Protein AF-A0A238WX20-F1 (afdb_monomer_lite)

Organism: NCBI:txid1109740

Sequence (67 aa):
MSFYKQIVSYYHHIFKINANQVDFIKLKILEGDFKVLDVGCGIGTLSFELANYYKHVLAIDMDAEMI

Structure (mmCIF, N/CA/C/O backbone):
data_AF-A0A238WX20-F1
#
_entry.id   AF-A0A238WX20-F1
#
loop_
_atom_site.group_PDB
_atom_site.id
_atom_site.type_symbol
_atom_site.label_atom_id
_atom_site.label_alt_id
_atom_site.label_comp_id
_atom_site.label_asym_id
_atom_site.label_entity_id
_atom_site.label_seq_id
_atom_site.pdbx_PDB_ins_code
_atom_site.Cartn_x
_atom_site.Cartn_y
_atom_site.Cartn_z
_atom_site.occupancy
_atom_site.B_iso_or_equiv
_atom_site.auth_seq_id
_atom_site.auth_comp_id
_atom_site.auth_asym_id
_atom_site.auth_atom_id
_atom_site.pdbx_PDB_model_num
ATOM 1 N N . MET A 1 1 ? 4.937 2.011 -18.594 1.00 64.12 1 MET A N 1
ATOM 2 C CA . MET A 1 1 ? 5.920 3.080 -18.928 1.00 64.12 1 MET A CA 1
ATOM 3 C C . MET A 1 1 ? 7.309 2.481 -19.136 1.00 64.12 1 MET A C 1
ATOM 5 O O . MET A 1 1 ? 7.753 1.750 -18.266 1.00 64.12 1 MET A O 1
ATOM 9 N N . SER A 1 2 ? 8.017 2.782 -20.236 1.00 74.69 2 SER A N 1
ATOM 10 C CA . SER A 1 2 ? 9.284 2.105 -20.611 1.00 74.69 2 SER A CA 1
ATOM 11 C C . SER A 1 2 ? 10.389 2.118 -19.543 1.00 74.69 2 SER A C 1
ATOM 13 O O . SER A 1 2 ? 11.198 1.196 -19.520 1.00 74.69 2 SER A O 1
ATOM 15 N N . PHE A 1 3 ? 10.424 3.125 -18.666 1.00 80.44 3 PHE A N 1
ATOM 16 C CA . PHE A 1 3 ? 11.372 3.211 -17.551 1.00 80.44 3 PHE A CA 1
ATOM 17 C C . PHE A 1 3 ? 11.134 2.119 -16.498 1.00 80.44 3 PHE A C 1
ATOM 19 O O . PHE A 1 3 ? 12.035 1.344 -16.196 1.00 80.44 3 PHE A O 1
ATOM 26 N N . TYR A 1 4 ? 9.909 2.014 -15.982 1.00 75.00 4 TYR A N 1
ATOM 27 C CA . TYR A 1 4 ? 9.590 1.076 -14.908 1.00 75.00 4 TYR A CA 1
ATOM 28 C C . TYR A 1 4 ? 9.671 -0.387 -15.344 1.00 75.00 4 TYR A C 1
ATOM 30 O O . TYR A 1 4 ? 10.166 -1.210 -14.580 1.00 75.00 4 TYR A O 1
ATOM 38 N N . LYS A 1 5 ? 9.314 -0.687 -16.601 1.00 76.62 5 LYS A N 1
ATOM 39 C CA . LYS A 1 5 ? 9.448 -2.037 -17.177 1.00 76.62 5 LYS A CA 1
ATOM 40 C C . LYS A 1 5 ? 10.871 -2.591 -17.077 1.00 76.62 5 LYS A C 1
ATOM 42 O O . LYS A 1 5 ? 11.070 -3.778 -16.857 1.00 76.62 5 LYS A O 1
ATOM 47 N N . GLN A 1 6 ? 11.878 -1.728 -17.234 1.00 84.81 6 GLN A N 1
ATOM 48 C CA . GLN A 1 6 ? 13.287 -2.139 -17.230 1.00 84.81 6 GLN A CA 1
ATOM 49 C C . GLN A 1 6 ? 13.808 -2.484 -15.833 1.00 84.81 6 GLN A C 1
ATOM 51 O O . GLN A 1 6 ? 14.787 -3.216 -15.712 1.00 84.81 6 GLN A O 1
ATOM 56 N N . ILE A 1 7 ? 13.183 -1.945 -14.784 1.00 83.31 7 ILE A N 1
ATOM 57 C CA . ILE A 1 7 ? 13.680 -2.048 -13.407 1.00 83.31 7 ILE A CA 1
ATOM 58 C C . ILE A 1 7 ? 12.701 -2.743 -12.462 1.00 83.31 7 ILE A C 1
ATOM 60 O O . ILE A 1 7 ? 12.995 -2.838 -11.273 1.00 83.31 7 ILE A O 1
ATOM 64 N N . VAL A 1 8 ? 11.564 -3.238 -12.961 1.00 81.25 8 VAL A N 1
ATOM 65 C CA . VAL A 1 8 ? 10.491 -3.818 -12.137 1.00 81.25 8 VAL A CA 1
ATOM 66 C C . VAL A 1 8 ? 11.002 -4.951 -11.239 1.00 81.25 8 VAL A C 1
ATOM 68 O O . VAL A 1 8 ? 10.749 -4.945 -10.038 1.00 81.25 8 VAL A O 1
ATOM 71 N N . SER A 1 9 ? 11.862 -5.832 -11.763 1.00 82.31 9 SER A N 1
ATOM 72 C CA . SER A 1 9 ? 12.474 -6.933 -11.002 1.00 82.31 9 SER A CA 1
ATOM 73 C C . SER A 1 9 ? 13.357 -6.468 -9.837 1.00 82.31 9 SER A C 1
ATOM 75 O O . SER A 1 9 ? 13.592 -7.224 -8.900 1.00 82.31 9 SER A O 1
ATOM 77 N N . TYR A 1 10 ? 13.851 -5.227 -9.880 1.00 85.94 10 TYR A N 1
ATOM 78 C CA . TYR A 1 10 ? 14.675 -4.618 -8.832 1.00 85.94 10 TYR A CA 1
ATOM 79 C C . TYR A 1 10 ? 13.928 -3.545 -8.041 1.00 85.94 10 TYR A C 1
ATOM 81 O O . TYR A 1 10 ? 14.515 -2.904 -7.167 1.00 85.94 10 TYR A O 1
ATOM 89 N N . TYR A 1 11 ? 12.642 -3.334 -8.318 1.00 80.50 11 TYR A N 1
ATOM 90 C CA . TYR A 1 11 ? 11.898 -2.197 -7.794 1.00 80.50 11 TYR A CA 1
ATOM 91 C C . TYR A 1 11 ? 11.858 -2.203 -6.263 1.00 80.50 11 TYR A C 1
ATOM 93 O O . TYR A 1 11 ? 12.119 -1.169 -5.658 1.00 80.50 11 TYR A O 1
ATOM 101 N N . HIS A 1 12 ? 11.673 -3.364 -5.623 1.00 78.94 12 HIS A N 1
ATOM 102 C CA . HIS A 1 12 ? 11.749 -3.498 -4.159 1.00 78.94 12 HIS A CA 1
ATOM 103 C C . HIS A 1 12 ? 13.122 -3.129 -3.570 1.00 78.94 12 HIS A C 1
ATOM 105 O O . HIS A 1 12 ? 13.211 -2.667 -2.432 1.00 78.94 12 HIS A O 1
ATOM 111 N N . HIS A 1 13 ? 14.207 -3.337 -4.320 1.00 82.88 13 HIS A N 1
ATOM 112 C CA . HIS A 1 13 ? 15.556 -2.996 -3.868 1.00 82.88 13 HIS A CA 1
ATOM 113 C C . HIS A 1 13 ? 15.836 -1.495 -3.987 1.00 82.88 13 HIS A C 1
ATOM 115 O O . HIS A 1 13 ? 16.528 -0.937 -3.134 1.00 82.88 13 HIS A O 1
ATOM 121 N N . ILE A 1 14 ? 15.294 -0.857 -5.029 1.00 84.12 14 ILE A N 1
ATOM 122 C CA . ILE A 1 14 ? 15.464 0.573 -5.317 1.00 84.12 14 ILE A CA 1
ATOM 123 C C . ILE A 1 14 ? 14.533 1.411 -4.432 1.00 84.12 14 ILE A C 1
ATOM 125 O O . ILE A 1 14 ? 14.960 2.384 -3.813 1.00 84.12 14 ILE A O 1
ATOM 129 N N . PHE A 1 15 ? 13.269 1.004 -4.338 1.00 82.75 15 PHE A N 1
ATOM 130 C CA . PHE A 1 15 ? 12.201 1.700 -3.632 1.00 82.75 15 PHE A CA 1
ATOM 131 C C . PHE A 1 15 ? 11.771 0.883 -2.415 1.00 82.75 15 PHE A C 1
ATOM 133 O O . PHE A 1 15 ? 10.797 0.129 -2.437 1.00 82.75 15 PHE A O 1
ATOM 140 N N . LYS A 1 16 ? 12.539 1.032 -1.334 1.00 84.44 16 LYS A N 1
ATOM 141 C CA . LYS A 1 16 ? 12.206 0.436 -0.038 1.00 84.44 16 LYS A CA 1
ATOM 142 C C . LYS A 1 16 ? 10.971 1.099 0.562 1.00 84.44 16 LYS A C 1
ATOM 144 O O . LYS A 1 16 ? 10.690 2.268 0.298 1.00 84.44 16 LYS A O 1
ATOM 149 N N . ILE A 1 17 ? 10.282 0.359 1.428 1.00 86.19 17 ILE A N 1
ATOM 150 C CA . ILE A 1 17 ? 9.177 0.912 2.204 1.00 86.19 17 ILE A CA 1
ATOM 151 C C . ILE A 1 17 ? 9.636 2.116 3.032 1.00 86.19 17 ILE A C 1
ATOM 153 O O . ILE A 1 17 ? 10.700 2.101 3.656 1.00 86.19 17 ILE A O 1
ATOM 157 N N . ASN A 1 18 ? 8.815 3.161 3.041 1.00 88.75 18 ASN A N 1
ATOM 158 C CA . ASN A 1 18 ? 9.040 4.344 3.853 1.00 88.75 18 ASN A CA 1
ATOM 159 C C . ASN A 1 18 ? 8.194 4.260 5.130 1.00 88.75 18 ASN A C 1
ATOM 161 O O . ASN A 1 18 ? 7.018 4.617 5.121 1.00 88.75 18 ASN A O 1
ATOM 165 N N . ALA A 1 19 ? 8.798 3.814 6.233 1.00 90.38 19 ALA A N 1
ATOM 166 C CA . ALA A 1 19 ? 8.109 3.688 7.521 1.00 90.38 19 ALA A CA 1
ATOM 167 C C . ALA A 1 19 ? 7.469 5.012 7.987 1.00 90.38 19 ALA A C 1
ATOM 169 O O . ALA A 1 19 ? 6.340 5.013 8.470 1.00 90.38 19 ALA A O 1
ATOM 170 N N . ASN A 1 20 ? 8.115 6.155 7.724 1.00 93.62 20 ASN A N 1
ATOM 171 C CA . ASN A 1 20 ? 7.572 7.467 8.093 1.00 93.62 20 ASN A CA 1
ATOM 172 C C . ASN A 1 20 ? 6.257 7.784 7.361 1.00 93.62 20 ASN A C 1
ATOM 174 O O . ASN A 1 20 ? 5.417 8.509 7.888 1.00 93.62 20 ASN A O 1
ATOM 178 N N . GLN A 1 21 ? 6.068 7.258 6.145 1.00 92.69 21 GLN A N 1
ATOM 179 C CA . GLN A 1 21 ? 4.822 7.423 5.395 1.00 92.69 21 GLN A CA 1
ATOM 180 C C . GLN A 1 21 ? 3.686 6.618 6.034 1.00 92.69 21 GLN A C 1
ATOM 182 O O . GLN A 1 21 ? 2.577 7.129 6.180 1.00 92.69 21 GLN A O 1
ATOM 187 N N . VAL A 1 22 ? 3.974 5.384 6.448 1.00 93.31 22 VAL A N 1
ATOM 188 C CA . VAL A 1 22 ? 3.016 4.504 7.132 1.00 93.31 22 VAL A CA 1
ATOM 189 C C . VAL A 1 22 ? 2.579 5.139 8.451 1.00 93.31 22 VAL A C 1
ATOM 191 O O . VAL A 1 22 ? 1.382 5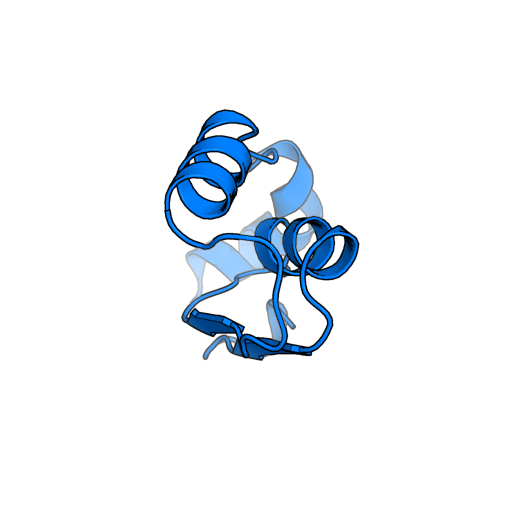.268 8.713 1.00 93.31 22 VAL A O 1
ATOM 194 N N . ASP A 1 23 ? 3.540 5.617 9.242 1.00 94.44 23 ASP A N 1
ATOM 195 C CA . ASP A 1 23 ? 3.273 6.270 10.523 1.00 94.44 23 ASP A CA 1
ATOM 196 C C . ASP A 1 23 ? 2.476 7.564 10.353 1.00 94.44 23 ASP A C 1
ATOM 198 O O . ASP A 1 23 ? 1.527 7.812 11.098 1.00 94.44 23 ASP A O 1
ATOM 202 N N . PHE A 1 24 ? 2.799 8.368 9.335 1.00 94.38 24 PHE A N 1
ATOM 203 C CA . PHE A 1 24 ? 2.038 9.575 9.028 1.00 94.38 24 PHE A CA 1
ATOM 204 C C . PHE A 1 24 ? 0.570 9.262 8.715 1.00 94.38 24 PHE A C 1
ATOM 206 O O . PHE A 1 24 ? -0.322 9.941 9.223 1.00 94.38 24 PHE 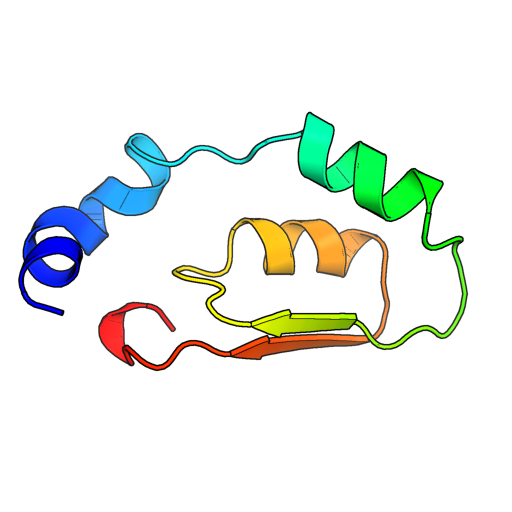A O 1
ATOM 213 N N . ILE A 1 25 ? 0.309 8.222 7.918 1.00 92.69 25 ILE A N 1
ATOM 214 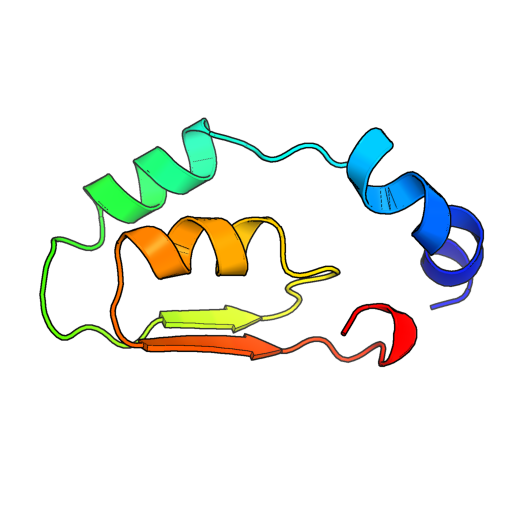C CA . ILE A 1 25 ? -1.056 7.803 7.580 1.00 92.69 25 ILE A CA 1
ATOM 215 C C . ILE A 1 25 ? -1.787 7.321 8.835 1.00 92.69 25 ILE A C 1
ATOM 217 O O . ILE A 1 25 ? -2.883 7.803 9.103 1.00 92.69 25 ILE A O 1
ATOM 221 N N . LYS A 1 26 ? -1.170 6.450 9.643 1.00 91.56 26 LYS A N 1
ATOM 222 C CA . LYS A 1 26 ? -1.743 5.941 10.907 1.00 91.56 26 LYS A CA 1
ATOM 223 C C . LYS A 1 26 ? -2.041 7.042 11.922 1.00 91.56 26 LYS A C 1
ATOM 225 O O . LYS A 1 26 ? -2.984 6.939 12.698 1.00 91.56 26 LYS A O 1
ATOM 230 N N . LEU A 1 27 ? -1.263 8.120 11.911 1.00 93.44 27 LEU A N 1
ATOM 231 C CA . LEU A 1 27 ? -1.504 9.272 12.777 1.00 93.44 27 LEU A CA 1
ATOM 232 C C . LEU A 1 27 ? -2.705 10.115 12.315 1.00 93.44 27 LEU A C 1
ATOM 234 O O . LEU A 1 27 ? -3.309 10.821 13.121 1.00 93.44 27 LEU A O 1
ATOM 238 N N . LYS A 1 28 ? -3.049 10.077 11.022 1.00 91.06 28 LYS A N 1
ATOM 239 C CA . LYS A 1 28 ? -4.157 10.852 10.435 1.00 91.06 28 LYS A CA 1
ATOM 240 C C . LYS A 1 28 ? -5.447 10.058 10.291 1.00 91.06 28 LYS A C 1
ATOM 242 O O . LYS A 1 28 ? -6.521 10.639 10.431 1.00 91.06 28 LYS A O 1
ATOM 247 N N . ILE A 1 29 ? -5.343 8.767 10.013 1.00 88.00 29 ILE A N 1
ATOM 248 C CA . ILE A 1 29 ? -6.463 7.849 9.863 1.00 88.00 29 ILE A CA 1
ATOM 249 C C . ILE A 1 29 ? -6.413 6.912 11.064 1.00 88.00 29 ILE A C 1
ATOM 251 O O . ILE A 1 29 ? -5.578 6.019 11.141 1.00 88.00 29 ILE A O 1
ATOM 255 N N . LEU A 1 30 ? -7.285 7.169 12.035 1.00 84.06 30 LEU A N 1
ATOM 256 C CA . LEU A 1 30 ? -7.374 6.346 13.235 1.00 84.06 30 LEU A CA 1
ATOM 257 C C . LEU A 1 30 ? -7.922 4.957 12.893 1.00 84.06 30 LEU A C 1
ATOM 259 O O . LEU A 1 30 ? -8.621 4.779 11.894 1.00 84.06 30 LEU A O 1
ATOM 263 N N . GLU A 1 31 ? -7.638 3.982 13.753 1.00 72.25 31 GLU A N 1
ATOM 264 C CA . GLU A 1 31 ? -8.204 2.640 13.630 1.00 72.25 31 GLU A CA 1
ATOM 265 C C . GLU A 1 31 ? -9.741 2.702 13.666 1.00 72.25 31 GLU A C 1
ATOM 267 O O . GLU A 1 31 ? -10.352 3.331 14.532 1.00 72.25 31 GLU A O 1
ATOM 272 N N . GLY A 1 32 ? -10.368 2.075 12.675 1.00 78.25 32 GLY A N 1
ATOM 273 C CA . GLY A 1 32 ? -11.806 2.120 12.441 1.00 78.25 32 GLY A CA 1
ATOM 274 C C . GLY A 1 32 ? -12.161 1.432 11.126 1.00 78.25 32 GLY A C 1
ATOM 275 O O . GLY A 1 32 ? -11.287 0.923 10.425 1.00 78.25 32 GLY A O 1
ATOM 276 N N . ASP A 1 33 ? -13.443 1.425 10.762 1.00 84.62 33 ASP A N 1
ATOM 277 C CA . ASP A 1 33 ? -13.931 0.745 9.549 1.00 84.62 33 ASP A CA 1
ATOM 278 C C . ASP A 1 33 ? -13.752 1.617 8.287 1.00 84.62 33 ASP A C 1
ATOM 280 O O . ASP A 1 33 ? -14.670 1.838 7.493 1.00 84.62 33 ASP A O 1
ATOM 284 N N . PHE A 1 34 ? -12.551 2.180 8.134 1.00 88.69 34 PHE A N 1
ATOM 285 C CA . PHE A 1 34 ? -12.183 3.016 6.998 1.00 88.69 34 PHE A CA 1
ATOM 286 C C . PHE A 1 34 ? -11.779 2.164 5.795 1.00 88.69 34 PHE A C 1
ATOM 288 O O . PHE A 1 34 ? -11.159 1.106 5.919 1.00 88.69 34 PHE A O 1
ATOM 295 N N . LYS A 1 35 ? -12.113 2.668 4.605 1.00 92.12 35 LYS A N 1
ATOM 296 C CA . LYS A 1 35 ? -11.672 2.110 3.327 1.00 92.12 35 LYS A CA 1
ATOM 297 C C . LYS A 1 35 ? -10.561 2.989 2.770 1.00 92.12 35 LYS A C 1
ATOM 299 O O . LYS A 1 35 ? -10.760 4.192 2.610 1.00 92.12 35 LYS A O 1
ATOM 304 N N . VAL A 1 36 ? -9.417 2.388 2.474 1.00 93.44 36 VAL A N 1
ATOM 305 C CA . VAL A 1 36 ? -8.239 3.052 1.913 1.00 93.44 36 VAL A CA 1
ATOM 306 C C . VAL A 1 36 ? -8.178 2.761 0.417 1.00 93.44 36 VAL A C 1
ATOM 308 O O . VAL A 1 36 ? -8.302 1.609 0.005 1.00 93.44 36 VAL A O 1
ATOM 311 N N . LEU A 1 37 ? -7.986 3.808 -0.385 1.00 96.25 37 LEU A N 1
ATOM 312 C CA . LEU A 1 37 ? -7.684 3.708 -1.811 1.00 96.25 37 LEU A CA 1
ATOM 313 C C . LEU A 1 37 ? -6.276 4.256 -2.053 1.00 96.25 37 LEU A C 1
ATOM 315 O O . LEU A 1 37 ? -6.032 5.438 -1.816 1.00 96.25 37 LEU A O 1
ATOM 319 N N . ASP A 1 38 ? -5.381 3.400 -2.528 1.00 95.44 38 ASP A N 1
ATOM 320 C CA . ASP A 1 38 ? -4.011 3.740 -2.907 1.00 95.44 38 ASP A CA 1
ATOM 321 C C . ASP A 1 38 ? -3.914 3.819 -4.439 1.00 95.44 38 ASP A C 1
ATOM 323 O O . ASP A 1 38 ? -4.172 2.835 -5.136 1.00 95.44 38 ASP A O 1
ATOM 327 N N . VAL A 1 39 ? -3.623 5.007 -4.974 1.00 96.69 39 VAL A N 1
ATOM 328 C CA . VAL A 1 39 ? -3.637 5.289 -6.419 1.00 96.69 39 VAL A CA 1
ATOM 329 C C . VAL A 1 39 ? -2.214 5.497 -6.915 1.00 96.69 39 VAL A C 1
ATOM 331 O O . VAL A 1 39 ? -1.510 6.371 -6.415 1.00 96.69 39 VAL A O 1
ATOM 334 N N . GLY A 1 40 ? -1.821 4.746 -7.944 1.00 93.38 40 GLY A N 1
ATOM 335 C CA . GLY A 1 40 ? -0.428 4.679 -8.384 1.00 93.38 40 GLY A CA 1
ATOM 336 C C . GLY A 1 40 ? 0.411 3.874 -7.396 1.00 93.38 40 GLY A C 1
ATOM 337 O O . GLY A 1 40 ? 1.476 4.325 -6.973 1.00 93.38 40 GLY A O 1
ATOM 338 N N . CYS A 1 41 ? -0.107 2.716 -6.974 1.00 93.88 41 CYS A N 1
ATOM 339 C CA . CYS A 1 41 ? 0.483 1.914 -5.904 1.00 93.88 41 CYS A CA 1
ATOM 340 C C . CYS A 1 41 ? 1.829 1.271 -6.279 1.00 93.88 41 CYS A C 1
ATOM 342 O O . CYS A 1 41 ? 2.508 0.720 -5.404 1.00 93.88 41 CYS A O 1
ATOM 344 N N . GLY A 1 42 ? 2.225 1.306 -7.558 1.00 91.44 42 GLY A N 1
ATOM 345 C CA . GLY A 1 42 ? 3.337 0.514 -8.069 1.00 91.44 42 GLY A CA 1
ATOM 346 C C . GLY A 1 42 ? 3.138 -0.951 -7.686 1.00 91.44 42 GLY A C 1
ATOM 347 O O . GLY A 1 42 ? 2.020 -1.454 -7.722 1.00 91.44 42 GLY A O 1
ATOM 348 N N . ILE A 1 43 ? 4.202 -1.591 -7.203 1.00 91.56 43 ILE A N 1
ATOM 349 C CA . ILE A 1 43 ? 4.191 -2.987 -6.726 1.00 91.56 43 ILE A CA 1
ATOM 350 C C . ILE A 1 43 ? 3.467 -3.218 -5.387 1.00 91.56 43 ILE A C 1
ATOM 352 O O . ILE A 1 43 ? 3.620 -4.266 -4.762 1.00 91.56 43 ILE A O 1
ATOM 356 N N . GLY A 1 44 ? 2.732 -2.222 -4.886 1.00 92.81 44 GLY A N 1
ATOM 357 C CA . GLY A 1 44 ? 1.863 -2.364 -3.718 1.00 92.81 44 GLY A CA 1
ATOM 358 C C . GLY A 1 44 ? 2.571 -2.347 -2.363 1.00 92.81 44 GLY A C 1
ATOM 359 O O . GLY A 1 44 ? 1.929 -2.615 -1.355 1.00 92.81 44 GLY A O 1
ATOM 360 N N . THR A 1 45 ? 3.868 -2.020 -2.288 1.00 93.56 45 THR A N 1
ATOM 361 C CA . THR A 1 45 ? 4.652 -2.047 -1.032 1.00 93.56 45 THR A CA 1
ATOM 362 C C . THR A 1 45 ? 3.960 -1.316 0.125 1.00 93.56 45 THR A C 1
ATOM 364 O O . THR A 1 45 ? 3.895 -1.839 1.235 1.00 93.56 45 THR A O 1
ATOM 367 N N . LEU A 1 46 ? 3.436 -0.111 -0.124 1.00 94.00 46 LEU A N 1
ATOM 368 C CA . LEU A 1 46 ? 2.699 0.649 0.886 1.00 94.00 46 LEU A CA 1
ATOM 369 C C . LEU A 1 46 ? 1.336 0.014 1.169 1.00 94.00 46 LEU A C 1
ATOM 371 O O . LEU A 1 46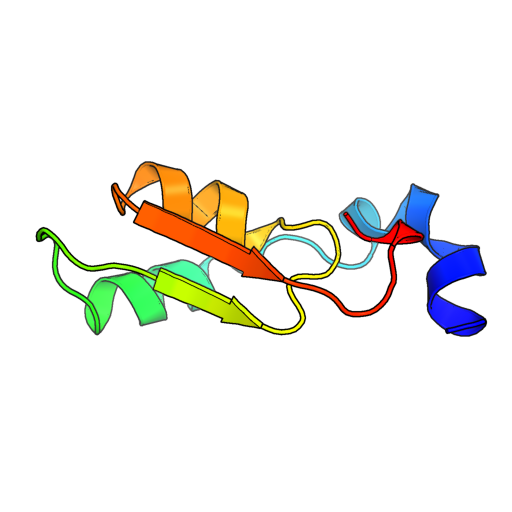 ? 0.967 -0.145 2.328 1.00 94.00 46 LEU A O 1
ATOM 375 N N . SER A 1 47 ? 0.598 -0.361 0.126 1.00 95.12 47 SER A N 1
ATOM 376 C CA . SER A 1 47 ? -0.746 -0.923 0.249 1.00 95.12 47 SER A CA 1
ATOM 377 C C . SER A 1 47 ? -0.751 -2.220 1.067 1.00 95.12 47 SER A C 1
ATOM 379 O O . SER A 1 47 ? -1.618 -2.398 1.922 1.00 95.12 47 SER A O 1
ATOM 381 N N . PHE A 1 48 ? 0.246 -3.090 0.867 1.00 94.31 48 PHE A N 1
ATOM 382 C CA . PHE A 1 48 ? 0.436 -4.308 1.657 1.00 94.31 48 PHE A CA 1
ATOM 383 C C . PHE A 1 48 ? 0.730 -4.007 3.126 1.00 94.31 48 PHE A C 1
ATOM 385 O O . PHE A 1 48 ? 0.164 -4.658 3.998 1.00 94.31 48 PHE A O 1
ATOM 392 N N . GLU A 1 49 ? 1.558 -3.003 3.419 1.00 94.62 49 GLU A N 1
ATOM 393 C CA . GLU A 1 49 ? 1.812 -2.612 4.808 1.00 94.62 49 GLU A CA 1
ATOM 394 C C . GLU A 1 49 ? 0.561 -2.014 5.463 1.00 94.62 49 GLU A C 1
ATOM 396 O O . GLU A 1 49 ? 0.236 -2.343 6.601 1.00 94.62 49 GLU A O 1
ATOM 401 N N . LEU A 1 50 ? -0.192 -1.180 4.741 1.00 93.44 50 LEU A N 1
ATOM 402 C CA . LEU A 1 50 ? -1.445 -0.607 5.236 1.00 93.44 50 LEU A CA 1
ATOM 403 C C . LEU A 1 50 ? -2.514 -1.681 5.488 1.00 93.44 50 LEU A C 1
ATOM 405 O O . LEU A 1 50 ? -3.314 -1.528 6.411 1.00 93.44 50 LEU A O 1
ATOM 409 N N . ALA A 1 51 ? -2.508 -2.788 4.743 1.00 93.88 51 ALA A N 1
ATOM 410 C CA . ALA A 1 51 ? -3.436 -3.902 4.947 1.00 93.88 51 ALA A CA 1
ATOM 411 C C . ALA A 1 51 ? -3.264 -4.605 6.310 1.00 93.88 51 ALA A C 1
ATOM 413 O O . ALA A 1 51 ? -4.187 -5.279 6.765 1.00 93.88 51 ALA A O 1
ATOM 414 N N . ASN A 1 52 ? -2.135 -4.402 7.001 1.00 92.75 52 ASN A N 1
ATOM 415 C CA . ASN A 1 52 ? -1.944 -4.874 8.377 1.00 92.75 52 ASN A CA 1
ATOM 416 C C . ASN A 1 52 ? -2.734 -4.054 9.414 1.00 92.75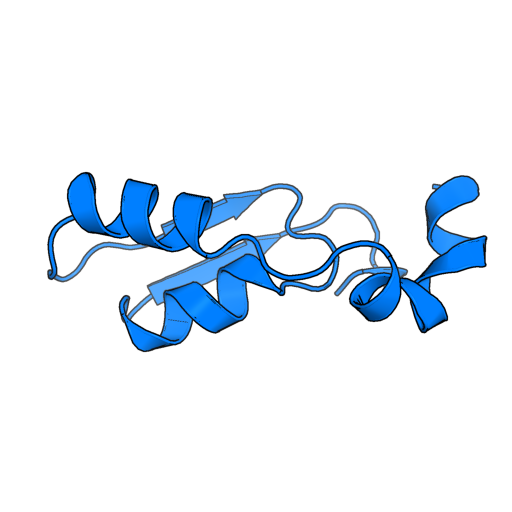 52 ASN A C 1
ATOM 418 O O . ASN A 1 52 ? -2.940 -4.526 10.530 1.00 92.75 52 ASN A O 1
ATOM 422 N N . TYR A 1 53 ? -3.168 -2.836 9.067 1.00 91.50 53 TYR A N 1
ATOM 423 C CA . TYR A 1 53 ? -3.827 -1.899 9.990 1.00 91.50 53 TYR A CA 1
ATOM 424 C C . TYR A 1 53 ? -5.263 -1.556 9.579 1.00 91.50 53 TYR A C 1
ATOM 426 O O . TYR A 1 53 ? -6.093 -1.253 10.432 1.00 91.50 53 TYR A O 1
ATOM 434 N N . TYR A 1 54 ? -5.576 -1.611 8.281 1.00 92.75 54 TYR A N 1
ATOM 435 C CA . TYR A 1 54 ? -6.895 -1.275 7.749 1.00 92.75 54 TYR A CA 1
ATOM 436 C C . TYR A 1 54 ? -7.533 -2.483 7.075 1.00 92.75 54 TYR A C 1
ATOM 438 O O . TYR A 1 54 ? -6.937 -3.142 6.228 1.00 92.75 54 TYR A O 1
ATOM 446 N N . LYS A 1 55 ? -8.801 -2.732 7.406 1.00 91.06 55 LYS A N 1
ATOM 447 C CA . LYS A 1 55 ? -9.555 -3.899 6.930 1.00 91.06 55 LYS A CA 1
ATOM 448 C C . LYS A 1 55 ? -9.820 -3.889 5.421 1.00 91.06 55 LYS A C 1
ATOM 450 O O . LYS A 1 55 ? -9.972 -4.944 4.810 1.00 91.06 55 LYS A O 1
ATOM 455 N N . HIS A 1 56 ? -9.917 -2.703 4.826 1.00 93.00 56 HIS A N 1
ATOM 456 C CA . HIS A 1 56 ? -10.266 -2.530 3.423 1.00 93.00 56 HIS A CA 1
ATOM 457 C C . HIS A 1 56 ? -9.250 -1.620 2.737 1.00 93.00 56 HIS A C 1
ATOM 459 O O . HIS A 1 56 ? -9.361 -0.399 2.822 1.00 93.00 56 HIS A O 1
ATOM 465 N N . VAL A 1 57 ? -8.293 -2.221 2.032 1.00 95.38 57 VAL A N 1
ATOM 466 C CA . VAL A 1 57 ? -7.330 -1.513 1.183 1.00 95.38 57 VAL A CA 1
ATOM 467 C C . VAL A 1 57 ? -7.559 -1.934 -0.265 1.00 95.38 57 VAL A C 1
ATOM 469 O O . VAL A 1 57 ? -7.513 -3.120 -0.584 1.00 95.38 57 VAL A O 1
ATOM 472 N N . LEU A 1 58 ? -7.833 -0.964 -1.132 1.00 97.12 58 LEU A N 1
ATOM 473 C CA . LEU A 1 58 ? -7.860 -1.133 -2.579 1.00 97.12 58 LEU A CA 1
ATOM 474 C C . LEU A 1 58 ? -6.666 -0.382 -3.161 1.00 97.12 58 LEU A C 1
ATOM 476 O O . LEU A 1 58 ? -6.494 0.801 -2.884 1.00 97.12 58 LEU A O 1
ATOM 480 N N . ALA A 1 59 ? -5.864 -1.061 -3.968 1.00 96.88 59 ALA A N 1
ATOM 481 C CA . ALA A 1 59 ? -4.703 -0.484 -4.627 1.00 96.88 59 ALA A CA 1
ATOM 482 C C . ALA A 1 59 ? -4.897 -0.563 -6.140 1.00 96.88 59 ALA A C 1
ATOM 484 O O . ALA A 1 59 ? -5.353 -1.591 -6.647 1.00 96.88 59 ALA A O 1
ATOM 485 N N . ILE A 1 60 ? -4.607 0.528 -6.845 1.00 97.25 60 ILE A N 1
ATOM 486 C CA . ILE A 1 60 ? -4.701 0.586 -8.302 1.00 97.25 60 ILE A CA 1
ATOM 487 C C . ILE A 1 60 ? -3.438 1.199 -8.896 1.00 97.25 60 ILE A C 1
ATOM 489 O O . ILE A 1 60 ? -2.913 2.198 -8.403 1.00 97.25 60 ILE A O 1
ATOM 493 N N . ASP A 1 61 ? -3.008 0.638 -10.016 1.00 94.88 61 ASP A N 1
ATOM 494 C CA . ASP A 1 61 ? -1.984 1.199 -10.883 1.00 94.88 61 ASP A CA 1
ATOM 495 C C . ASP A 1 61 ? -2.449 1.097 -12.340 1.00 94.88 61 ASP A C 1
ATOM 497 O O . ASP A 1 61 ? -3.272 0.253 -12.698 1.00 94.88 61 ASP A O 1
ATOM 501 N N . MET A 1 62 ? -1.964 2.004 -13.182 1.00 93.94 62 MET A N 1
ATOM 502 C CA . MET A 1 62 ? -2.278 2.000 -14.610 1.00 93.94 62 MET A CA 1
ATOM 503 C C . MET A 1 62 ? -1.382 1.017 -15.373 1.00 93.94 62 MET A C 1
ATOM 505 O O . MET A 1 62 ? -1.749 0.564 -16.458 1.00 93.94 62 MET A O 1
ATOM 509 N N . ASP A 1 63 ? -0.195 0.711 -14.844 1.00 90.06 63 ASP A N 1
ATOM 510 C CA . ASP A 1 63 ? 0.730 -0.235 -15.454 1.00 90.06 63 ASP A CA 1
ATOM 511 C C . ASP A 1 63 ? 0.466 -1.648 -14.921 1.00 90.06 63 ASP A C 1
ATOM 513 O O . ASP A 1 63 ? 0.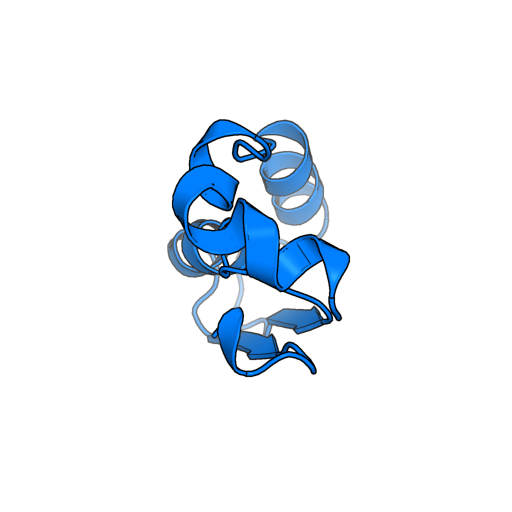739 -1.950 -13.764 1.00 90.06 63 ASP A O 1
ATOM 517 N N . ALA A 1 64 ? -0.055 -2.531 -15.773 1.00 88.44 64 ALA A N 1
ATOM 518 C CA . ALA A 1 64 ? -0.357 -3.911 -15.392 1.00 88.44 64 ALA A CA 1
ATOM 519 C C . ALA A 1 64 ? 0.890 -4.711 -14.981 1.00 88.44 64 ALA A C 1
ATOM 521 O O . ALA A 1 64 ? 0.757 -5.722 -14.312 1.00 88.44 64 ALA A O 1
ATOM 522 N N . GLU A 1 65 ? 2.096 -4.275 -15.362 1.00 86.25 65 GLU A N 1
ATOM 523 C CA . GLU A 1 65 ? 3.343 -4.905 -14.900 1.00 86.25 65 GLU A CA 1
ATOM 524 C C . GLU A 1 65 ? 3.685 -4.564 -13.441 1.00 86.25 65 GLU A C 1
ATOM 526 O O . GLU A 1 65 ? 4.601 -5.158 -12.878 1.00 86.25 65 GLU A O 1
ATOM 531 N N . MET A 1 66 ? 2.975 -3.607 -12.837 1.00 83.25 66 MET A N 1
ATOM 532 C CA . MET A 1 66 ? 3.133 -3.237 -11.432 1.00 83.25 66 MET A CA 1
ATOM 533 C C . MET A 1 66 ? 2.186 -3.993 -10.496 1.00 83.25 66 MET A C 1
ATOM 535 O O . MET A 1 66 ? 2.432 -3.982 -9.297 1.00 83.25 66 MET A O 1
ATOM 539 N N . ILE A 1 67 ? 1.122 -4.619 -11.008 1.00 82.44 67 ILE A N 1
ATOM 540 C CA . ILE A 1 67 ? 0.099 -5.315 -10.206 1.00 82.44 67 ILE A CA 1
ATOM 541 C C . ILE A 1 67 ? 0.301 -6.828 -10.269 1.00 82.44 67 ILE A C 1
ATOM 543 O O . ILE A 1 67 ? 0.526 -7.348 -11.383 1.00 82.44 67 ILE A O 1
#

Foldseek 3Di:
DVVCVVCVVVCCVVDPDDVVVLVVVCVVDPQDQDAAEAEQCQLVNSQVVVVVRYVHYHYDHPDPSRD

Secondary structure (DSSP, 8-state):
-HHHHHHGGGHHHHS---HHHHHHHHHHS-SSSPEEEEES-TTSHHHHHHTTT-SEEEEE-S-GGG-

pLDDT: mean 88.71, std 6.89, range [64.12, 97.25]

Radius of gyration: 12.92 Å; chains: 1; bounding box: 30×18×34 Å

InterPro domains:
  IPR025714 Methyltransferase domain [PF13847] (33-67)
  IPR029063 S-adenosyl-L-methionine-dependent methyltransferase superfamily [G3DSA:3.40.50.150] (5-67)
  IPR029063 S-adenosyl-L-methionine-dependent methyltransferase superfamily [SSF53335] (2-67)